Protein AF-A0A662Q8M2-F1 (afdb_monomer_lite)

Radius of gyration: 18.43 Å; chains: 1; bounding box: 36×32×50 Å

Sequence (98 aa):
VLPERIDSEKVLLSLHANYDFRRGTFERAYIDLRNPSKVVLVETFLWGLAELMAITWLFFEDVDIYETMRGRGLILGYRPRRGIKIEDLQKQPRALLS

Structure (mmCIF, N/CA/C/O backbone):
data_AF-A0A662Q8M2-F1
#
_entry.id   AF-A0A662Q8M2-F1
#
loop_
_atom_site.group_PDB
_atom_site.id
_atom_site.type_symbol
_atom_site.label_atom_id
_atom_site.label_alt_id
_atom_site.label_comp_id
_atom_site.label_asym_id
_atom_site.label_entity_id
_atom_site.label_seq_id
_atom_site.pdbx_PDB_ins_code
_atom_site.Cartn_x
_atom_site.Cartn_y
_atom_site.Cartn_z
_atom_site.occupancy
_atom_site.B_iso_or_equiv
_atom_site.auth_seq_id
_atom_site.auth_comp_id
_atom_site.auth_asym_id
_atom_site.auth_atom_id
_atom_site.pdbx_PDB_model_num
ATOM 1 N N . VAL A 1 1 ? 18.441 1.312 -7.623 1.00 85.44 1 VAL A N 1
ATOM 2 C CA . VAL A 1 1 ? 18.437 0.321 -8.724 1.00 85.44 1 VAL A CA 1
ATOM 3 C C . VAL A 1 1 ? 18.166 -1.035 -8.112 1.00 85.44 1 VAL A C 1
ATOM 5 O O . VAL A 1 1 ? 18.783 -1.320 -7.093 1.00 85.44 1 VAL A O 1
ATOM 8 N N . LEU A 1 2 ? 17.246 -1.821 -8.666 1.00 89.12 2 LEU A N 1
ATOM 9 C CA . LEU A 1 2 ? 16.904 -3.161 -8.184 1.00 89.12 2 LEU A CA 1
ATOM 10 C C . LEU A 1 2 ? 16.826 -4.144 -9.365 1.00 89.12 2 LEU A C 1
ATOM 12 O O . LEU A 1 2 ? 16.246 -3.793 -10.393 1.00 89.12 2 LEU A O 1
ATOM 16 N N . PRO A 1 3 ? 17.390 -5.359 -9.251 1.00 90.31 3 PRO A N 1
ATOM 17 C CA . PRO A 1 3 ? 17.111 -6.437 -10.189 1.00 90.31 3 PRO A CA 1
ATOM 18 C C . PRO A 1 3 ? 15.717 -7.011 -9.908 1.00 90.31 3 PRO A C 1
ATOM 20 O O . PRO A 1 3 ? 15.456 -7.532 -8.828 1.00 90.31 3 PRO A O 1
ATOM 23 N N . GLU A 1 4 ? 14.821 -6.907 -10.886 1.00 89.25 4 GLU A N 1
ATOM 24 C CA . GLU A 1 4 ? 13.425 -7.355 -10.769 1.00 89.25 4 GLU A CA 1
ATOM 25 C C . GLU A 1 4 ? 13.250 -8.796 -11.258 1.00 89.25 4 GLU A C 1
A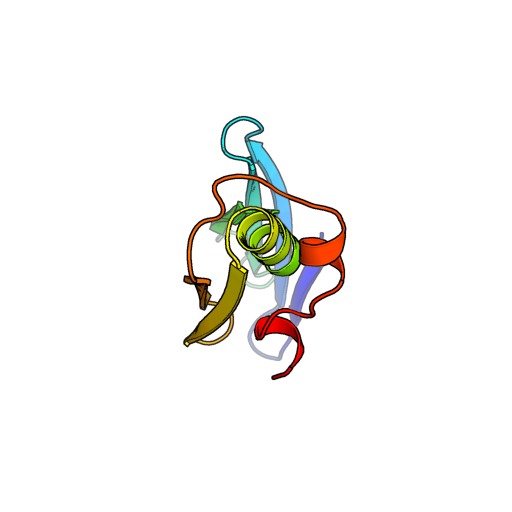TOM 27 O O . GLU A 1 4 ? 12.458 -9.559 -10.709 1.00 89.25 4 GLU A O 1
ATOM 32 N N . ARG A 1 5 ? 13.983 -9.177 -12.314 1.00 90.31 5 ARG A N 1
ATOM 33 C CA . ARG A 1 5 ? 13.960 -10.528 -12.890 1.00 90.31 5 ARG A CA 1
ATOM 34 C C . ARG A 1 5 ? 15.228 -10.797 -13.690 1.00 90.31 5 ARG A C 1
ATOM 36 O O . ARG A 1 5 ? 15.615 -9.971 -14.514 1.00 90.31 5 ARG A O 1
ATOM 43 N N . ILE A 1 6 ? 15.826 -11.967 -13.488 1.00 90.62 6 ILE A N 1
ATOM 44 C CA . ILE A 1 6 ? 16.973 -12.443 -14.266 1.00 90.62 6 ILE A CA 1
ATOM 45 C C . ILE A 1 6 ? 16.717 -13.899 -14.652 1.00 90.62 6 ILE A C 1
ATOM 47 O O . ILE A 1 6 ? 16.635 -14.761 -13.779 1.00 90.62 6 ILE A O 1
ATOM 51 N N . ASP A 1 7 ? 16.584 -14.167 -15.949 1.00 92.19 7 ASP A N 1
ATOM 52 C CA . ASP A 1 7 ? 16.517 -15.520 -16.507 1.00 92.19 7 ASP A CA 1
ATOM 53 C C . ASP A 1 7 ? 17.097 -15.587 -17.934 1.00 92.19 7 ASP A C 1
ATOM 55 O O . ASP A 1 7 ? 17.738 -14.647 -18.420 1.00 92.19 7 ASP A O 1
ATOM 59 N N . SER A 1 8 ? 16.915 -16.734 -18.598 1.00 88.12 8 SER A N 1
ATOM 60 C CA . SER A 1 8 ? 17.423 -16.977 -19.950 1.00 88.12 8 SER A CA 1
ATOM 61 C C . SER A 1 8 ? 16.808 -16.073 -21.011 1.00 88.12 8 SER A C 1
ATOM 63 O O . SER A 1 8 ? 17.420 -15.960 -22.068 1.00 88.12 8 SER A O 1
ATOM 65 N N . GLU A 1 9 ? 15.686 -15.403 -20.736 1.00 89.44 9 GLU A N 1
ATOM 66 C CA . GLU A 1 9 ? 14.936 -14.561 -21.674 1.00 89.44 9 GLU A CA 1
ATOM 67 C C . GLU A 1 9 ? 15.013 -13.070 -21.322 1.00 89.44 9 GLU A C 1
ATOM 69 O O . GLU A 1 9 ? 15.108 -12.238 -22.227 1.00 89.44 9 GLU A O 1
ATOM 74 N N . LYS A 1 10 ? 15.021 -12.714 -20.030 1.00 87.75 10 LYS A N 1
ATOM 75 C CA . LYS A 1 10 ? 14.937 -11.326 -19.548 1.00 87.75 10 LYS A CA 1
ATOM 76 C C . LYS A 1 10 ? 15.993 -10.973 -18.508 1.00 87.75 10 LYS A C 1
ATOM 78 O O . LYS A 1 10 ? 16.276 -11.749 -17.597 1.00 87.75 10 LYS A O 1
ATOM 83 N N . VAL A 1 11 ? 16.492 -9.738 -18.592 1.00 93.56 11 VAL A N 1
ATOM 84 C CA . VAL A 1 11 ? 17.320 -9.117 -17.546 1.00 93.56 11 VAL A CA 1
ATOM 85 C C . VAL A 1 11 ? 16.716 -7.759 -17.208 1.00 93.56 11 VAL A C 1
ATOM 87 O O . VAL A 1 11 ? 17.071 -6.739 -17.791 1.00 93.56 11 VAL A O 1
ATOM 90 N N . LEU A 1 12 ? 15.747 -7.764 -16.295 1.00 94.38 12 LEU A N 1
ATOM 91 C CA . LEU A 1 12 ? 14.939 -6.598 -15.960 1.00 94.38 12 LEU A CA 1
ATOM 92 C C . LEU A 1 12 ? 15.496 -5.890 -14.722 1.00 94.38 12 LEU A C 1
ATOM 94 O O . LEU A 1 12 ? 15.560 -6.474 -13.636 1.00 94.38 12 LEU A O 1
ATOM 98 N N . LEU A 1 13 ? 15.840 -4.616 -14.882 1.00 94.50 13 LEU A N 1
ATOM 99 C CA . LEU A 1 13 ? 16.171 -3.705 -13.792 1.00 94.50 13 LEU A CA 1
ATOM 100 C C . LEU A 1 13 ? 15.043 -2.701 -13.580 1.00 94.50 13 LEU A C 1
ATOM 102 O O . LEU A 1 13 ? 14.409 -2.273 -14.542 1.00 94.50 13 LEU A O 1
ATOM 106 N N . SER A 1 14 ? 14.866 -2.254 -12.341 1.00 92.94 14 SER A N 1
ATOM 107 C CA . SER A 1 14 ? 14.114 -1.046 -12.026 1.00 92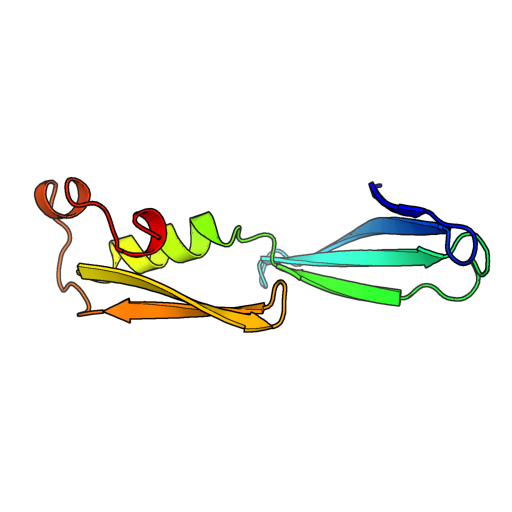.94 14 SER A CA 1
ATOM 108 C C . SER A 1 14 ? 15.021 0.034 -11.428 1.00 92.94 14 SER A C 1
ATOM 110 O O . SER A 1 14 ? 15.929 -0.224 -10.626 1.00 92.94 14 SER A O 1
ATOM 112 N N . LEU A 1 15 ? 14.786 1.280 -11.828 1.00 91.94 15 LEU A N 1
ATOM 113 C CA . LEU A 1 15 ? 15.439 2.478 -11.305 1.00 91.94 15 LEU A CA 1
ATOM 114 C C . LEU A 1 15 ? 14.378 3.416 -10.738 1.00 91.94 15 LEU A C 1
ATOM 116 O O . LEU A 1 15 ? 13.295 3.528 -11.303 1.00 91.94 15 LEU A O 1
ATOM 120 N N . HIS A 1 16 ? 14.698 4.116 -9.650 1.00 89.50 16 HIS A N 1
ATOM 121 C CA . HIS A 1 16 ? 13.899 5.271 -9.250 1.00 89.50 16 HIS A CA 1
ATOM 122 C C . HIS A 1 16 ? 14.193 6.417 -10.214 1.00 89.50 16 HIS A C 1
ATOM 124 O O . HIS A 1 16 ? 15.354 6.796 -10.353 1.00 89.50 16 HIS A O 1
ATOM 130 N N . ALA A 1 17 ? 13.155 6.917 -10.881 1.00 87.38 17 ALA A N 1
ATOM 131 C CA . ALA A 1 17 ? 13.259 7.998 -11.852 1.00 87.38 17 ALA A CA 1
ATOM 132 C C . ALA A 1 17 ? 12.813 9.331 -11.242 1.00 87.38 17 ALA A C 1
ATOM 134 O O . ALA A 1 17 ? 13.565 10.295 -11.293 1.00 87.38 17 ALA A O 1
ATOM 135 N N . ASN A 1 18 ? 11.634 9.364 -10.612 1.00 86.56 18 ASN A N 1
ATOM 136 C CA . ASN A 1 18 ? 11.050 10.572 -10.026 1.00 86.56 18 ASN A CA 1
ATOM 137 C C . ASN A 1 18 ? 10.216 10.258 -8.775 1.00 86.56 18 ASN A C 1
ATOM 139 O O . ASN A 1 18 ? 9.901 9.100 -8.490 1.00 86.56 18 ASN A O 1
ATOM 143 N N . TYR A 1 19 ? 9.830 11.309 -8.049 1.00 82.12 19 TYR A N 1
ATOM 144 C CA . TYR A 1 19 ? 8.900 11.243 -6.924 1.00 82.12 19 TYR A CA 1
ATOM 145 C C . TYR A 1 19 ? 7.920 12.423 -6.962 1.00 82.12 19 TYR A C 1
ATOM 147 O O . TYR A 1 19 ? 8.340 13.581 -6.959 1.00 82.12 19 TYR A O 1
ATOM 155 N N . ASP A 1 20 ? 6.617 12.133 -6.978 1.00 77.06 20 ASP A N 1
ATOM 156 C CA . ASP A 1 20 ? 5.558 13.129 -6.812 1.00 77.06 20 ASP A CA 1
ATOM 157 C C . ASP A 1 20 ? 5.121 13.152 -5.346 1.00 77.06 20 ASP A C 1
ATOM 159 O O . ASP A 1 20 ? 4.372 12.290 -4.881 1.00 77.06 20 ASP A O 1
ATOM 163 N N . PHE A 1 21 ? 5.572 14.175 -4.620 1.00 69.31 21 PHE A N 1
ATOM 164 C CA . PHE A 1 21 ? 5.233 14.361 -3.212 1.00 69.31 21 PHE A CA 1
ATOM 165 C C . PHE A 1 21 ? 3.731 14.572 -2.971 1.00 69.31 21 PHE A C 1
ATOM 167 O O . PHE A 1 21 ? 3.216 14.146 -1.941 1.00 69.31 21 PHE A O 1
ATOM 174 N N . ARG A 1 22 ? 3.004 15.208 -3.901 1.00 64.88 22 ARG A N 1
ATOM 175 C CA . ARG A 1 22 ? 1.565 15.480 -3.733 1.00 64.88 22 ARG A CA 1
ATOM 176 C C . ARG A 1 22 ? 0.739 14.209 -3.887 1.00 64.88 22 ARG A C 1
ATOM 178 O O . ARG A 1 22 ? -0.270 14.059 -3.206 1.00 64.88 22 ARG A O 1
ATOM 185 N N . ARG A 1 23 ? 1.157 13.314 -4.786 1.00 66.06 23 ARG A N 1
ATOM 186 C CA . ARG A 1 23 ? 0.479 12.034 -5.051 1.00 66.06 23 ARG A CA 1
ATOM 187 C C . ARG A 1 23 ? 1.042 10.875 -4.221 1.00 66.06 23 ARG A C 1
ATOM 189 O O . ARG A 1 23 ? 0.405 9.829 -4.147 1.00 66.06 23 ARG A O 1
ATOM 196 N N . GLY A 1 24 ? 2.203 11.051 -3.586 1.00 65.31 24 GLY A N 1
ATOM 197 C CA . GLY A 1 24 ? 2.885 10.008 -2.813 1.00 65.31 24 GLY A CA 1
ATOM 198 C C . GLY A 1 24 ? 3.362 8.837 -3.680 1.00 65.31 24 GLY A C 1
ATOM 199 O O . GLY A 1 24 ? 3.415 7.696 -3.213 1.00 65.31 24 GLY A O 1
ATOM 200 N N . THR A 1 25 ? 3.660 9.099 -4.954 1.00 78.00 25 THR A N 1
ATOM 201 C CA . THR A 1 25 ? 4.040 8.086 -5.946 1.00 78.00 25 THR A CA 1
ATOM 202 C C . THR A 1 25 ? 5.482 8.253 -6.382 1.00 78.00 25 THR A C 1
ATOM 204 O O . THR A 1 25 ? 5.934 9.360 -6.671 1.00 78.00 25 THR A O 1
ATOM 207 N N . PHE A 1 26 ? 6.180 7.134 -6.512 1.00 84.06 26 PHE A N 1
ATOM 208 C CA . PHE A 1 26 ? 7.465 7.052 -7.183 1.00 84.06 26 PHE A CA 1
ATOM 209 C C . PHE A 1 26 ? 7.267 6.603 -8.621 1.00 84.06 26 PHE A C 1
ATOM 211 O O . PHE A 1 26 ? 6.536 5.654 -8.897 1.00 84.06 26 PHE A O 1
ATOM 218 N N . GLU A 1 27 ? 7.963 7.247 -9.541 1.00 90.12 27 GLU A N 1
ATOM 219 C CA . GLU A 1 27 ? 8.083 6.755 -10.902 1.00 90.12 27 GLU A CA 1
ATOM 220 C C . GLU A 1 27 ? 9.273 5.799 -10.963 1.00 90.12 27 GLU A C 1
ATOM 222 O O . GLU A 1 27 ? 10.408 6.168 -10.630 1.00 90.12 27 GLU A O 1
ATOM 227 N N . ARG A 1 28 ? 9.020 4.555 -11.371 1.00 91.69 28 ARG A N 1
ATOM 228 C CA . ARG A 1 28 ? 10.063 3.554 -11.590 1.00 91.69 28 ARG A CA 1
ATOM 229 C C . ARG A 1 28 ? 10.256 3.318 -13.078 1.00 91.69 28 ARG A C 1
ATOM 231 O O . ARG A 1 28 ? 9.307 2.984 -13.782 1.00 91.69 28 ARG A O 1
ATOM 238 N N . ALA A 1 29 ? 11.494 3.453 -13.538 1.00 93.00 29 ALA A N 1
ATOM 239 C CA . ALA A 1 29 ? 11.892 3.082 -14.886 1.00 93.00 29 ALA A CA 1
ATOM 240 C C . ALA A 1 29 ? 12.301 1.610 -14.903 1.00 93.00 29 ALA A C 1
ATOM 242 O O . ALA A 1 29 ? 13.272 1.232 -14.248 1.00 93.00 29 ALA A O 1
ATOM 243 N N . TYR A 1 30 ? 11.568 0.789 -15.646 1.00 93.81 30 TYR A N 1
ATOM 244 C CA . TYR A 1 30 ? 11.904 -0.606 -15.897 1.00 93.81 30 TYR A CA 1
ATOM 245 C C . TYR A 1 30 ? 12.649 -0.718 -17.223 1.00 93.81 30 TYR A C 1
ATOM 247 O O . TYR A 1 30 ? 12.155 -0.267 -18.259 1.00 93.81 30 TYR A O 1
ATOM 255 N N . ILE A 1 31 ? 13.834 -1.321 -17.177 1.00 94.81 31 ILE A N 1
ATOM 256 C CA . ILE A 1 31 ? 14.727 -1.484 -18.323 1.00 94.81 31 ILE A CA 1
ATOM 257 C C . ILE A 1 31 ? 15.063 -2.961 -18.458 1.00 94.81 31 ILE A C 1
ATOM 259 O O . ILE A 1 31 ? 15.610 -3.564 -17.535 1.00 94.81 31 ILE A O 1
ATOM 263 N N . ASP A 1 32 ? 14.751 -3.540 -19.613 1.00 94.19 32 ASP A N 1
ATOM 264 C CA . ASP A 1 32 ? 15.309 -4.832 -19.997 1.00 94.19 32 ASP A CA 1
ATOM 265 C C . ASP A 1 32 ? 16.686 -4.587 -20.616 1.00 94.19 32 ASP A C 1
ATOM 267 O O . ASP A 1 32 ? 16.791 -3.984 -21.684 1.00 94.19 32 ASP A O 1
ATOM 271 N N . LEU A 1 33 ? 17.755 -5.035 -19.961 1.00 92.25 33 LEU A N 1
ATOM 272 C CA . LEU A 1 33 ? 19.121 -4.823 -20.447 1.00 92.25 33 LEU A CA 1
ATOM 273 C C . LEU A 1 33 ? 19.387 -5.506 -21.793 1.00 92.25 33 LEU A C 1
ATOM 275 O O . LEU A 1 33 ? 20.321 -5.124 -22.495 1.00 92.25 33 LEU A O 1
ATOM 279 N N . ARG A 1 34 ? 18.566 -6.489 -22.177 1.00 91.69 34 ARG A N 1
ATOM 280 C CA . ARG A 1 34 ? 18.631 -7.127 -23.500 1.00 91.69 34 ARG A CA 1
ATOM 281 C C . ARG A 1 34 ? 17.942 -6.303 -24.586 1.00 91.69 34 ARG A C 1
ATOM 283 O O . ARG A 1 34 ? 18.207 -6.511 -25.766 1.00 91.69 34 ARG A O 1
ATOM 290 N N . ASN A 1 35 ? 17.068 -5.371 -24.204 1.00 90.38 35 ASN A N 1
ATOM 291 C CA . ASN A 1 35 ? 16.404 -4.435 -25.106 1.00 90.38 35 ASN A CA 1
ATOM 292 C C . ASN A 1 35 ? 16.346 -3.024 -24.487 1.00 90.38 35 ASN A C 1
ATOM 294 O O . ASN A 1 35 ? 15.268 -2.535 -24.135 1.00 90.38 35 ASN A O 1
ATOM 298 N N . PRO A 1 36 ? 17.506 -2.356 -24.341 1.00 85.12 36 PRO A N 1
ATOM 299 C CA . PRO A 1 36 ? 17.627 -1.144 -23.533 1.00 85.12 36 PRO A CA 1
ATOM 300 C C . PRO A 1 36 ? 16.914 0.075 -24.134 1.00 85.12 36 PRO A C 1
ATOM 302 O O . PRO A 1 36 ? 16.706 1.062 -23.436 1.00 85.12 36 PRO A O 1
ATOM 305 N N . SER A 1 37 ? 16.507 0.021 -25.407 1.00 88.12 37 SER A N 1
ATOM 306 C CA . SER A 1 37 ? 15.723 1.085 -26.047 1.00 88.12 37 SER A CA 1
ATOM 307 C C . SER A 1 37 ? 14.262 1.122 -25.585 1.00 88.12 37 SER A C 1
ATOM 309 O O . SER A 1 37 ? 13.569 2.108 -25.833 1.00 88.12 37 SER A O 1
ATOM 311 N N . LYS A 1 38 ? 13.780 0.079 -24.895 1.00 85.25 38 LYS A N 1
ATOM 312 C CA . LYS A 1 38 ? 12.421 0.005 -24.347 1.00 85.25 38 LYS A CA 1
ATOM 313 C C . LYS A 1 38 ? 12.432 0.233 -22.838 1.00 85.25 38 LYS A C 1
ATOM 315 O O . LYS A 1 38 ? 12.430 -0.716 -22.056 1.00 85.25 38 LYS A O 1
ATOM 320 N N . VAL A 1 39 ? 12.403 1.502 -22.442 1.00 91.25 39 VAL A N 1
ATOM 321 C CA . VAL A 1 39 ? 12.192 1.902 -21.045 1.00 91.25 39 VAL A CA 1
ATOM 322 C C . VAL A 1 39 ? 10.697 2.070 -20.794 1.00 91.25 39 VAL A C 1
ATOM 324 O O . VAL A 1 39 ? 10.016 2.768 -21.544 1.00 91.25 39 VAL A O 1
ATOM 327 N N . VAL A 1 40 ? 10.183 1.444 -19.736 1.00 92.94 40 VAL A N 1
ATOM 328 C CA . VAL A 1 40 ? 8.790 1.611 -19.294 1.00 92.94 40 VAL A CA 1
ATOM 329 C C . VAL A 1 40 ? 8.777 2.361 -17.970 1.00 92.94 40 VAL A C 1
ATOM 331 O O . VAL A 1 40 ? 9.371 1.902 -16.997 1.00 92.94 40 VAL A O 1
ATOM 334 N N . LEU A 1 41 ? 8.091 3.501 -17.930 1.00 91.62 41 LEU A N 1
ATOM 335 C CA . LEU A 1 41 ? 7.867 4.269 -16.707 1.00 91.62 41 LEU A CA 1
ATOM 336 C C . LEU A 1 41 ? 6.575 3.797 -16.037 1.00 91.62 41 LEU A C 1
ATOM 338 O O . LEU A 1 41 ? 5.548 3.642 -16.698 1.00 91.62 41 LEU A O 1
ATOM 342 N N . VAL A 1 42 ? 6.637 3.538 -14.733 1.00 88.25 42 VAL A N 1
ATOM 343 C CA . VAL A 1 42 ? 5.501 3.047 -13.944 1.00 88.25 42 VAL A CA 1
ATOM 344 C C . VAL A 1 42 ? 5.386 3.852 -12.656 1.00 88.25 42 VAL A C 1
ATOM 346 O O . VAL A 1 42 ? 6.307 3.851 -11.839 1.00 88.25 42 VAL A O 1
ATOM 349 N N . GLU A 1 43 ? 4.235 4.486 -12.440 1.00 83.81 43 GLU A N 1
ATOM 350 C CA . GLU A 1 43 ? 3.888 5.074 -11.145 1.00 83.81 43 GLU A CA 1
ATOM 351 C C . GLU A 1 43 ? 3.614 3.957 -10.127 1.00 83.81 43 GLU A C 1
ATOM 353 O O . GLU A 1 43 ? 2.788 3.072 -10.349 1.00 83.81 43 GLU A O 1
ATOM 358 N N . THR A 1 44 ? 4.326 3.985 -9.005 1.00 78.50 44 THR A N 1
ATOM 359 C CA . THR A 1 44 ? 4.192 3.036 -7.897 1.00 78.50 44 THR A CA 1
ATOM 360 C C . THR A 1 44 ? 3.994 3.820 -6.604 1.00 78.50 44 THR A C 1
ATOM 362 O O . THR A 1 44 ? 4.742 4.753 -6.319 1.00 78.50 44 THR A O 1
ATOM 365 N N . PHE A 1 45 ? 2.996 3.463 -5.802 1.00 69.25 45 PHE A N 1
ATOM 366 C CA . PHE A 1 45 ? 2.824 4.048 -4.472 1.00 69.25 45 PHE A CA 1
ATOM 367 C C . PHE A 1 45 ? 3.858 3.455 -3.507 1.00 69.25 45 PHE A C 1
ATOM 369 O O . PHE A 1 45 ? 4.085 2.247 -3.526 1.00 69.25 45 PHE A O 1
ATOM 376 N N . LEU A 1 46 ? 4.476 4.288 -2.661 1.00 57.62 46 LEU A N 1
ATOM 377 C CA . LEU A 1 46 ? 5.390 3.802 -1.612 1.00 57.62 46 LEU A CA 1
ATOM 378 C C . LEU A 1 46 ? 4.672 3.417 -0.320 1.00 57.62 46 LEU A C 1
ATOM 380 O O . LEU A 1 46 ? 5.309 2.905 0.594 1.00 57.62 46 LEU A O 1
ATOM 384 N N . TRP A 1 47 ? 3.369 3.681 -0.232 1.00 65.38 47 TRP A N 1
ATOM 385 C CA . TRP A 1 47 ? 2.588 3.304 0.932 1.00 65.38 47 TRP A CA 1
ATOM 386 C C . TRP A 1 47 ? 2.617 1.787 1.012 1.00 65.38 47 TRP A C 1
ATOM 388 O O . TRP A 1 47 ? 2.037 1.090 0.171 1.00 65.38 47 TRP A O 1
ATOM 398 N N . GLY A 1 48 ? 3.362 1.277 1.989 1.00 75.12 48 GLY A N 1
ATOM 399 C CA . GLY A 1 48 ? 3.437 -0.153 2.208 1.00 75.12 48 GLY A CA 1
ATOM 400 C C . GLY A 1 48 ? 2.025 -0.669 2.440 1.00 75.12 48 GLY A C 1
ATOM 401 O O . GLY A 1 48 ? 1.223 -0.021 3.109 1.00 75.12 48 GLY A O 1
ATOM 402 N N . LEU A 1 49 ? 1.709 -1.850 1.916 1.00 79.81 49 LEU A N 1
ATOM 403 C CA . LEU A 1 49 ? 0.419 -2.484 2.179 1.00 79.81 49 LEU A CA 1
ATOM 404 C C . LEU A 1 49 ? 0.127 -2.540 3.691 1.00 79.81 49 LEU A C 1
ATOM 406 O O . LEU A 1 4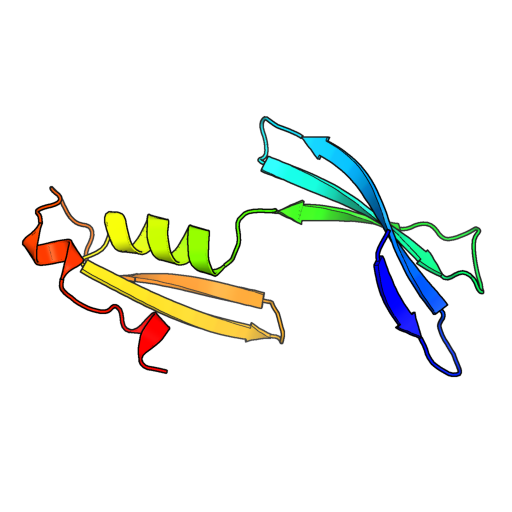9 ? -0.977 -2.228 4.120 1.00 79.81 49 LEU A O 1
ATOM 410 N N . ALA A 1 50 ? 1.151 -2.830 4.501 1.00 81.69 50 ALA A N 1
ATOM 411 C CA . ALA A 1 50 ? 1.080 -2.790 5.959 1.00 81.69 50 ALA A CA 1
ATOM 412 C C . ALA A 1 50 ? 0.765 -1.392 6.523 1.00 81.69 50 ALA A C 1
ATOM 414 O O . ALA A 1 50 ? -0.008 -1.286 7.468 1.00 81.69 50 ALA A O 1
ATOM 415 N N . GLU A 1 51 ? 1.313 -0.324 5.940 1.00 86.44 51 GLU A N 1
ATOM 416 C CA . GLU A 1 51 ? 1.050 1.057 6.362 1.00 86.44 51 GLU A CA 1
ATOM 417 C C . GLU A 1 51 ? -0.389 1.469 6.036 1.00 86.44 51 GLU A C 1
ATOM 419 O O . GLU A 1 51 ? -1.100 1.972 6.903 1.00 86.44 51 GLU A O 1
ATOM 424 N N . LEU A 1 52 ? -0.866 1.171 4.823 1.00 90.31 52 LEU A N 1
ATOM 425 C CA . LEU A 1 52 ? -2.257 1.421 4.437 1.00 90.31 52 LEU A CA 1
ATOM 426 C C . LEU A 1 52 ? -3.240 0.626 5.304 1.00 90.31 52 LEU A C 1
ATOM 428 O O . LEU A 1 52 ? -4.272 1.161 5.716 1.00 90.31 52 LEU A O 1
ATOM 432 N N . MET A 1 53 ? -2.921 -0.635 5.613 1.00 90.81 53 MET A N 1
ATOM 433 C CA . MET A 1 53 ? -3.726 -1.455 6.519 1.00 90.81 53 MET A CA 1
ATOM 434 C C . MET A 1 53 ? -3.694 -0.911 7.947 1.00 90.81 53 MET A C 1
ATOM 436 O O . MET A 1 53 ? -4.746 -0.846 8.570 1.00 90.81 53 MET A O 1
ATOM 440 N N . ALA A 1 54 ? -2.542 -0.458 8.448 1.00 90.62 54 ALA A N 1
ATOM 441 C CA . ALA A 1 54 ? -2.429 0.146 9.774 1.00 90.62 54 ALA A CA 1
ATOM 442 C C . ALA A 1 54 ? -3.231 1.453 9.877 1.00 90.62 54 ALA A C 1
ATOM 444 O O . ALA A 1 54 ? -3.978 1.640 10.834 1.00 90.62 54 ALA A O 1
ATOM 445 N N . ILE A 1 55 ? -3.146 2.329 8.871 1.00 92.56 55 ILE A N 1
ATOM 446 C CA . ILE A 1 55 ? -3.933 3.569 8.814 1.00 92.56 55 ILE A CA 1
ATOM 447 C C . ILE A 1 55 ? -5.425 3.252 8.744 1.00 92.56 55 ILE A C 1
ATOM 449 O O . ILE A 1 55 ? -6.211 3.829 9.491 1.00 92.56 55 ILE A O 1
ATOM 453 N N . THR A 1 56 ? -5.826 2.301 7.899 1.00 93.88 56 THR A N 1
ATOM 454 C CA . THR A 1 56 ? -7.223 1.851 7.840 1.00 93.88 56 THR A CA 1
ATOM 455 C C . THR A 1 56 ? -7.660 1.297 9.196 1.00 93.88 56 THR A C 1
ATOM 457 O O . THR A 1 56 ? -8.705 1.679 9.715 1.00 93.88 56 THR A O 1
ATOM 460 N N . TRP A 1 57 ? -6.832 0.472 9.833 1.00 94.06 57 TRP A N 1
ATOM 461 C CA . TRP A 1 57 ? -7.108 -0.088 11.148 1.00 94.06 57 TRP A CA 1
ATOM 462 C C . TRP A 1 57 ? -7.207 0.964 12.252 1.00 94.06 57 TRP A C 1
ATOM 464 O O . TRP A 1 57 ? -7.941 0.729 13.199 1.00 94.06 57 TRP A O 1
ATOM 474 N N . LEU A 1 58 ? -6.574 2.138 12.149 1.00 93.50 58 LEU A N 1
ATOM 475 C CA . LEU A 1 58 ? -6.791 3.228 13.114 1.00 93.50 58 LEU A CA 1
ATOM 476 C C . LEU A 1 58 ? -8.229 3.769 13.053 1.00 93.50 58 LEU A C 1
ATOM 478 O O . LEU A 1 58 ? -8.837 4.056 14.087 1.00 93.50 58 LEU A O 1
ATOM 482 N N . PHE A 1 59 ? -8.815 3.844 11.858 1.00 94.81 59 PHE A N 1
ATOM 483 C CA . PHE A 1 59 ? -10.139 4.437 11.643 1.00 94.81 59 PHE A CA 1
ATOM 484 C C . PHE A 1 59 ? -11.291 3.426 11.588 1.00 94.81 59 PHE A C 1
ATOM 486 O O . PHE A 1 59 ? -12.446 3.843 11.597 1.00 94.81 59 PHE A O 1
ATOM 493 N N . PHE A 1 60 ? -11.017 2.121 11.574 1.00 95.94 60 PHE A N 1
ATOM 494 C CA . PHE A 1 60 ? -12.021 1.051 11.506 1.00 95.94 60 PHE A CA 1
ATOM 495 C C . PHE A 1 60 ? -11.769 -0.021 12.566 1.00 95.94 60 PHE A C 1
ATOM 497 O O . PHE A 1 60 ? -10.621 -0.426 12.745 1.00 95.94 60 PHE A O 1
ATOM 504 N N . GLU A 1 61 ? -12.820 -0.497 13.249 1.00 95.25 61 GLU A N 1
ATOM 505 C CA . GLU A 1 61 ? -12.733 -1.509 14.322 1.00 95.25 61 GLU A CA 1
ATOM 506 C C . GLU A 1 61 ? -11.882 -2.724 13.934 1.00 95.25 61 GLU A C 1
ATOM 508 O O . GLU A 1 61 ? -11.241 -3.321 14.800 1.00 95.25 61 GLU A O 1
ATOM 513 N N . ASP A 1 62 ? -11.853 -3.054 12.644 1.00 95.06 62 ASP A N 1
ATOM 514 C CA . ASP A 1 62 ? -11.078 -4.151 12.092 1.00 95.06 62 ASP A CA 1
ATOM 515 C C . ASP A 1 62 ? -10.670 -3.876 10.632 1.00 95.06 62 ASP A C 1
ATOM 517 O O . ASP A 1 62 ? -11.313 -3.081 9.933 1.00 95.06 62 ASP A O 1
ATOM 521 N N . VAL A 1 63 ? -9.609 -4.542 10.173 1.00 95.06 63 VAL A N 1
ATOM 522 C CA . VAL A 1 63 ? -9.121 -4.474 8.790 1.00 95.06 63 VAL A CA 1
ATOM 523 C C . VAL A 1 63 ? -8.797 -5.870 8.273 1.00 95.06 63 VAL A C 1
ATOM 525 O O . VAL A 1 63 ? -8.257 -6.708 8.996 1.00 95.06 63 VAL A O 1
ATOM 528 N N . ASP A 1 64 ? -9.115 -6.098 7.007 1.00 94.12 64 ASP A N 1
ATOM 529 C CA . ASP A 1 64 ? -8.817 -7.330 6.286 1.00 94.12 64 ASP A CA 1
ATOM 530 C C . ASP A 1 64 ? -8.268 -7.005 4.889 1.00 94.12 64 ASP A C 1
ATOM 532 O O . ASP A 1 64 ? -8.404 -5.873 4.403 1.00 94.12 64 ASP A O 1
ATOM 536 N N . ILE A 1 65 ? -7.666 -7.992 4.232 1.00 90.62 65 ILE A N 1
ATOM 537 C CA . ILE A 1 65 ? -7.180 -7.872 2.862 1.00 90.62 65 ILE A CA 1
ATOM 538 C C . ILE A 1 65 ? -7.763 -8.968 1.979 1.00 90.62 65 ILE A C 1
ATOM 540 O O . ILE A 1 65 ? -7.708 -10.155 2.283 1.00 90.62 65 ILE A O 1
ATOM 544 N N . TYR A 1 66 ? -8.281 -8.555 0.828 1.00 90.19 66 TYR A N 1
ATOM 545 C CA . TYR A 1 66 ? -8.715 -9.470 -0.214 1.00 90.19 66 TYR A CA 1
ATOM 546 C C . TYR A 1 66 ? -7.780 -9.367 -1.418 1.00 90.19 66 TYR A C 1
ATOM 548 O O . TYR A 1 66 ? -7.811 -8.375 -2.154 1.00 90.19 66 TYR A O 1
ATOM 556 N N . GLU A 1 67 ? -6.929 -10.375 -1.619 1.00 85.06 67 GLU A N 1
ATOM 557 C CA . GLU A 1 67 ? -6.085 -10.462 -2.811 1.00 85.06 67 GLU A CA 1
ATOM 558 C C . GLU A 1 67 ? -6.931 -10.895 -4.020 1.00 85.06 67 GLU A C 1
ATOM 560 O O . GLU A 1 67 ? -7.574 -11.941 -4.019 1.00 85.06 67 GLU A O 1
ATOM 565 N N . THR A 1 68 ? -6.937 -10.067 -5.066 1.00 82.25 68 THR A N 1
ATOM 566 C CA . THR A 1 68 ? -7.689 -10.320 -6.311 1.00 82.25 68 THR A CA 1
ATOM 567 C C . THR A 1 68 ? -6.825 -11.008 -7.364 1.00 82.25 68 THR A C 1
ATOM 569 O O . THR A 1 68 ? -7.290 -11.864 -8.110 1.00 82.25 68 THR A O 1
ATOM 572 N N . MET A 1 69 ? -5.550 -10.626 -7.427 1.00 70.12 69 MET A N 1
ATOM 573 C CA . MET A 1 69 ? -4.501 -11.223 -8.246 1.00 70.12 69 MET A CA 1
ATOM 574 C C . MET A 1 69 ? -3.182 -11.055 -7.503 1.00 70.12 69 MET A C 1
ATOM 576 O O . MET A 1 69 ? -3.060 -10.156 -6.676 1.00 70.12 69 MET A O 1
ATOM 580 N N . ARG A 1 70 ? -2.169 -11.851 -7.850 1.00 71.50 70 ARG A N 1
ATOM 581 C CA . ARG A 1 70 ? -0.858 -11.795 -7.195 1.00 71.50 70 ARG A CA 1
ATOM 582 C C . ARG A 1 70 ? -0.300 -10.362 -7.155 1.00 71.50 70 ARG A C 1
ATOM 584 O O . ARG A 1 70 ? -0.002 -9.788 -8.204 1.00 71.50 70 ARG A O 1
ATOM 591 N N . GLY A 1 71 ? -0.167 -9.797 -5.954 1.00 68.06 71 GLY A N 1
ATOM 592 C CA . GLY A 1 71 ? 0.322 -8.429 -5.734 1.00 68.06 71 GLY A CA 1
ATOM 593 C C . GLY A 1 71 ? -0.707 -7.313 -5.970 1.00 68.06 71 GLY A C 1
ATOM 594 O O . GLY A 1 71 ? -0.322 -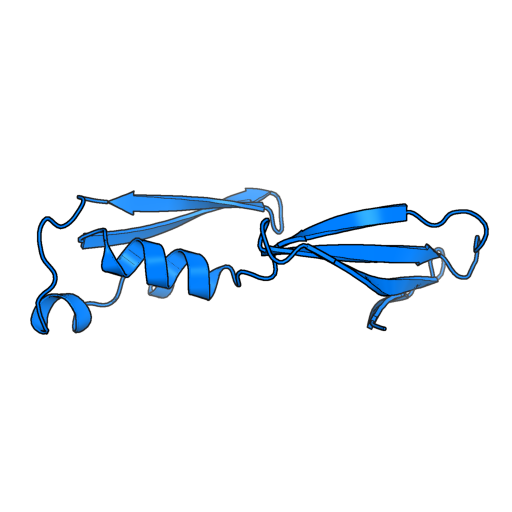6.148 -6.082 1.00 68.06 71 GLY A O 1
ATOM 595 N N . ARG A 1 72 ? -2.003 -7.638 -6.069 1.00 73.69 72 ARG A N 1
ATOM 596 C CA . ARG A 1 72 ? -3.118 -6.681 -6.179 1.00 73.69 72 ARG A CA 1
ATOM 597 C C . ARG A 1 72 ? -4.286 -7.108 -5.298 1.00 73.69 72 ARG A C 1
ATOM 599 O O . ARG A 1 72 ? -4.841 -8.194 -5.462 1.00 73.69 72 ARG A O 1
ATOM 606 N N . GLY A 1 73 ? -4.745 -6.215 -4.433 1.00 84.69 73 GLY A N 1
ATOM 607 C CA . GLY A 1 73 ? -5.856 -6.504 -3.534 1.00 84.69 73 GLY A CA 1
ATOM 608 C C . GLY A 1 73 ? -6.612 -5.265 -3.090 1.00 84.69 73 GLY A C 1
ATOM 609 O O . GLY A 1 73 ? -6.276 -4.141 -3.465 1.00 84.69 73 GLY A O 1
ATOM 610 N N . LEU A 1 74 ? -7.642 -5.505 -2.289 1.00 90.38 74 LEU A N 1
ATOM 611 C CA . LEU A 1 74 ? -8.451 -4.486 -1.637 1.00 90.38 74 LEU A CA 1
ATOM 612 C C . LEU A 1 74 ? -8.230 -4.563 -0.129 1.00 90.38 74 LEU A C 1
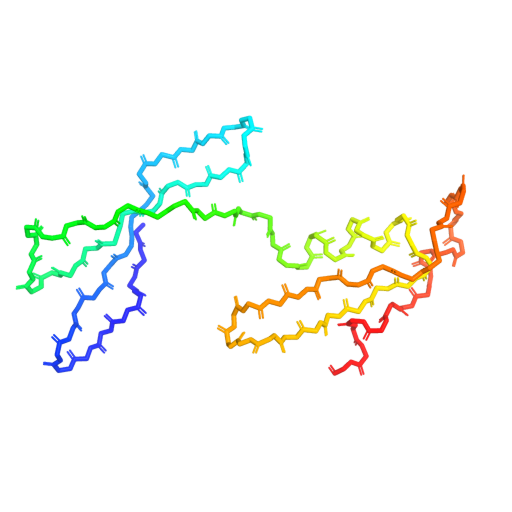ATOM 614 O O . LEU A 1 74 ? -8.253 -5.651 0.444 1.00 90.38 74 LEU A O 1
ATOM 618 N N . ILE A 1 75 ? -8.056 -3.404 0.501 1.00 93.62 75 ILE A N 1
ATOM 619 C CA . ILE A 1 75 ? -8.069 -3.271 1.958 1.00 93.62 75 ILE A CA 1
ATOM 620 C C . ILE A 1 75 ? -9.515 -3.009 2.377 1.00 93.62 75 ILE A C 1
ATOM 622 O O . ILE A 1 75 ? -10.158 -2.092 1.862 1.00 93.62 75 ILE A O 1
ATOM 626 N N . LEU A 1 76 ? -10.029 -3.819 3.297 1.00 95.56 76 LEU A N 1
ATOM 627 C CA . LEU A 1 76 ? -11.417 -3.780 3.741 1.00 95.56 76 LEU A CA 1
ATOM 628 C C . LEU A 1 76 ? -11.476 -3.306 5.192 1.00 95.56 76 LEU A C 1
ATOM 630 O O . LEU A 1 76 ? -11.106 -4.038 6.105 1.00 95.56 76 LEU A O 1
ATOM 634 N N . GLY A 1 77 ? -11.959 -2.083 5.405 1.00 96.06 77 GLY A N 1
ATOM 635 C CA . GLY A 1 77 ? -12.254 -1.566 6.740 1.00 96.06 77 GLY A CA 1
ATOM 636 C C . GLY A 1 77 ? -13.647 -1.993 7.206 1.00 96.06 77 GLY A C 1
ATOM 637 O O . GLY A 1 77 ? -14.627 -1.848 6.472 1.00 96.06 77 GLY A O 1
ATOM 638 N N . TYR A 1 78 ? 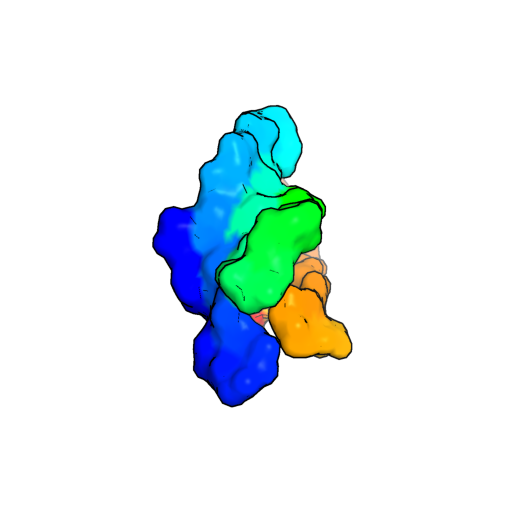-13.760 -2.481 8.440 1.00 96.56 78 TYR A N 1
ATOM 639 C CA . TYR A 1 78 ? -15.036 -2.851 9.054 1.00 96.56 78 TYR A CA 1
ATOM 640 C C . TYR A 1 78 ? -15.361 -1.942 10.243 1.00 96.56 78 TYR A C 1
ATOM 642 O O . TYR A 1 78 ? -14.531 -1.765 11.126 1.00 96.56 78 TYR A O 1
ATOM 650 N N . ARG A 1 79 ? -16.585 -1.389 10.259 1.00 96.12 79 ARG A N 1
ATOM 651 C CA . ARG A 1 79 ? -17.119 -0.462 11.281 1.00 96.12 79 ARG A CA 1
ATOM 652 C C . ARG A 1 79 ? -16.217 0.753 11.560 1.00 96.12 79 ARG A C 1
ATOM 654 O O . ARG A 1 79 ? -15.326 0.686 12.404 1.00 96.12 79 ARG A O 1
ATOM 661 N N . PRO A 1 80 ? -16.469 1.892 10.893 1.00 96.19 80 PRO A N 1
ATOM 662 C CA . PRO A 1 80 ? -15.732 3.123 11.156 1.00 96.19 80 PRO A CA 1
ATOM 663 C C . PRO A 1 80 ? -15.823 3.534 12.631 1.00 96.19 80 PRO A C 1
ATOM 665 O O . PRO A 1 80 ? -16.918 3.598 13.201 1.00 96.19 80 PRO A O 1
ATOM 668 N N . ARG A 1 81 ? -14.686 3.871 13.238 1.00 92.94 81 ARG A N 1
ATOM 669 C CA . ARG A 1 81 ? -14.627 4.445 14.581 1.00 92.94 81 ARG A CA 1
ATOM 670 C C . ARG A 1 81 ? -15.007 5.922 14.540 1.00 92.94 81 ARG A C 1
ATOM 672 O O . ARG A 1 81 ? -14.617 6.658 13.640 1.00 92.94 81 ARG A O 1
ATOM 679 N N . ARG A 1 82 ? -15.731 6.376 15.566 1.00 92.69 82 ARG A N 1
ATOM 680 C CA . ARG A 1 82 ? -15.986 7.813 15.804 1.00 92.69 82 ARG A CA 1
ATOM 681 C C . ARG A 1 82 ? -14.949 8.464 16.725 1.00 92.69 82 ARG A C 1
ATOM 683 O O . ARG A 1 82 ? -14.872 9.684 16.786 1.00 92.69 82 ARG A O 1
ATOM 690 N N . GLY A 1 83 ? -14.169 7.652 17.433 1.00 92.38 83 GLY A N 1
ATOM 691 C CA . GLY A 1 83 ? -13.056 8.055 18.285 1.00 92.38 83 GLY A CA 1
ATOM 692 C C . GLY A 1 83 ? -12.130 6.863 18.518 1.00 92.38 83 GLY A C 1
ATOM 693 O O . GLY A 1 83 ? -12.558 5.723 18.352 1.00 92.38 83 GLY A O 1
ATOM 694 N N . ILE A 1 84 ? -10.873 7.134 18.866 1.00 90.94 84 ILE A N 1
ATOM 695 C CA . ILE A 1 84 ? -9.840 6.114 19.086 1.00 90.94 84 ILE A CA 1
ATOM 696 C C . ILE A 1 84 ? -9.472 6.130 20.567 1.00 90.94 84 ILE A C 1
ATOM 698 O O . ILE A 1 84 ? -9.135 7.188 21.105 1.00 90.94 84 ILE A O 1
ATOM 702 N N . LYS A 1 85 ? -9.535 4.970 21.220 1.00 91.56 85 LYS A N 1
ATOM 703 C CA . LYS A 1 85 ? -9.070 4.778 22.598 1.00 91.56 85 LYS A CA 1
ATOM 704 C C . LYS A 1 85 ? -7.880 3.821 22.638 1.00 91.56 85 LYS A C 1
ATOM 706 O O . LYS A 1 85 ? -7.651 3.070 21.693 1.00 91.56 85 LYS A O 1
ATOM 711 N N . ILE A 1 86 ? -7.132 3.818 23.744 1.00 90.75 86 ILE A N 1
ATOM 712 C CA . ILE A 1 86 ? -5.989 2.904 23.915 1.00 90.75 86 ILE A CA 1
ATOM 713 C C . ILE A 1 86 ? -6.426 1.439 23.784 1.00 90.75 86 ILE A C 1
ATOM 715 O O . ILE A 1 86 ? -5.700 0.637 23.199 1.00 90.75 86 ILE A O 1
ATOM 719 N N . GLU A 1 87 ? -7.615 1.086 24.274 1.00 92.06 87 GLU A N 1
ATOM 720 C CA . GLU A 1 87 ? -8.110 -0.295 24.246 1.00 92.06 87 GLU A CA 1
ATOM 721 C C . GLU A 1 87 ? -8.382 -0.782 22.816 1.00 92.06 87 GLU A C 1
ATOM 723 O O . GLU A 1 87 ? -8.288 -1.979 22.539 1.00 92.06 87 GLU A O 1
ATOM 728 N N . ASP A 1 88 ? -8.678 0.134 21.889 1.00 88.81 88 ASP A N 1
ATOM 729 C CA . ASP A 1 88 ? -8.868 -0.201 20.477 1.00 88.81 88 ASP A CA 1
ATOM 730 C C . ASP A 1 88 ? -7.564 -0.681 19.830 1.00 88.81 88 ASP A C 1
ATOM 732 O O . ASP A 1 88 ? -7.603 -1.518 18.930 1.00 88.81 88 ASP A O 1
ATOM 736 N N . LEU A 1 89 ? -6.419 -0.196 20.324 1.00 86.81 89 LEU A N 1
ATOM 737 C CA . LEU A 1 89 ? -5.084 -0.527 19.819 1.00 86.81 89 LEU A CA 1
ATOM 738 C C . LEU A 1 89 ? -4.513 -1.820 20.421 1.00 86.81 89 LEU A C 1
ATOM 740 O O . LEU A 1 89 ? -3.450 -2.277 20.010 1.00 86.81 89 LEU A O 1
ATOM 744 N N . GLN A 1 90 ? -5.200 -2.415 21.399 1.00 89.31 90 GLN A N 1
ATOM 745 C CA . GLN A 1 90 ? -4.791 -3.682 22.016 1.00 89.31 90 GLN A CA 1
ATOM 746 C C . GLN A 1 90 ? -5.327 -4.908 21.265 1.00 89.31 90 GLN A C 1
ATOM 748 O O . GLN A 1 90 ? -4.868 -6.026 21.499 1.00 89.31 90 GLN A O 1
ATOM 753 N N . LYS A 1 91 ? -6.306 -4.722 20.373 1.00 85.19 91 LYS A N 1
ATOM 754 C CA . LYS A 1 91 ? -6.911 -5.802 19.585 1.00 85.19 91 LYS A CA 1
ATOM 755 C C . LYS A 1 91 ? -6.105 -6.040 18.313 1.00 85.19 91 LYS A C 1
ATOM 757 O O . LYS A 1 91 ? -5.787 -5.093 17.610 1.00 85.19 91 LYS A O 1
ATOM 762 N N . GLN A 1 92 ? -5.818 -7.291 17.973 1.00 86.31 92 GLN A N 1
ATOM 763 C CA . GLN A 1 92 ? -5.205 -7.597 16.678 1.00 86.31 92 GLN A CA 1
ATOM 764 C C . GLN A 1 92 ? -6.264 -7.603 15.561 1.00 86.31 92 GLN A C 1
ATOM 766 O O . GLN A 1 92 ? -7.323 -8.207 15.754 1.00 86.31 92 GLN A O 1
ATOM 771 N N . PRO A 1 93 ? -6.007 -6.956 14.408 1.00 89.50 93 PRO A N 1
ATOM 772 C CA . PRO A 1 93 ? -6.897 -7.018 13.252 1.00 89.50 93 PRO A CA 1
ATOM 773 C C . PRO A 1 93 ? -6.822 -8.366 12.529 1.00 89.50 93 PRO A C 1
ATOM 775 O O . PRO A 1 93 ? -5.791 -9.045 12.563 1.00 89.50 93 PRO A O 1
ATOM 778 N N . ARG A 1 94 ? -7.883 -8.711 11.789 1.00 90.12 94 ARG A N 1
ATOM 779 C CA . ARG A 1 94 ? -7.952 -9.938 10.973 1.00 90.12 94 ARG A CA 1
ATOM 780 C C . ARG A 1 94 ? -6.821 -10.071 9.959 1.00 90.12 94 ARG A C 1
ATOM 782 O O . ARG A 1 94 ? -6.322 -11.176 9.785 1.00 90.12 94 ARG A O 1
ATOM 789 N N . ALA A 1 95 ? -6.362 -8.963 9.380 1.00 86.88 95 ALA A N 1
ATOM 790 C CA . ALA A 1 95 ? -5.240 -8.946 8.439 1.00 86.88 95 ALA A CA 1
ATOM 791 C C . ALA A 1 95 ? -3.914 -9.522 8.993 1.00 86.88 95 ALA A C 1
ATOM 793 O O . ALA A 1 95 ? -2.984 -9.730 8.221 1.00 86.88 95 ALA A O 1
ATOM 794 N N . LEU A 1 96 ? -3.794 -9.745 10.311 1.00 84.06 96 LEU A N 1
ATOM 795 C CA . LEU A 1 96 ? -2.622 -10.365 10.949 1.00 84.06 96 LEU A CA 1
ATOM 796 C C . LEU A 1 96 ? -2.873 -11.795 11.459 1.00 84.06 96 LEU A C 1
ATOM 798 O O . LEU A 1 96 ? -1.968 -12.401 12.027 1.00 84.06 96 LEU A O 1
ATOM 802 N N . LEU A 1 97 ? -4.089 -12.320 11.298 1.00 77.31 97 LEU A N 1
ATOM 803 C CA . LEU A 1 97 ? -4.496 -13.645 11.783 1.00 77.31 97 LEU A CA 1
ATOM 804 C C . LEU A 1 97 ? -4.565 -14.701 10.662 1.00 77.31 97 LEU A C 1
ATOM 806 O O . LEU A 1 97 ? -4.854 -15.862 10.953 1.00 77.31 97 LEU A O 1
ATOM 810 N N . SER A 1 98 ? -4.346 -14.289 9.408 1.00 56.28 98 SER A N 1
ATOM 811 C CA . SER A 1 98 ? -4.386 -15.111 8.188 1.00 56.28 98 SER A CA 1
ATOM 812 C C . SER A 1 98 ? -3.077 -15.832 7.895 1.00 56.28 98 SER A C 1
ATOM 814 O O . SER A 1 98 ? -2.030 -15.147 7.961 1.00 56.28 98 SER A O 1
#

Foldseek 3Di:
DDFPDDDPPWGKDWDFDDADPVVQWTWIWIATPVHRVDTDTDTDHPCPPVNVLVVLLQQALAWAWDAPDVPDIDIDGHHGDPDGDPVSVVDDHPNVVD

pLDDT: mean 86.76, std 9.02, range [56.28, 96.56]

Secondary structure (DSSP, 8-state):
-EEEEESSS-EEEEEEEEEETTTTEEEEEEEETTSTT-EEEEEEE-S-HHHHHHHHHHHEEEEEEEEEETTEEEEEEEEE-SS--GGGGGSPPGGGT-